Protein AF-A0A1G2XQ76-F1 (afdb_monomer)

Mean predicted aligned error: 8.9 Å

Solvent-accessible surface area (backbone atoms only — not comparable to full-atom values): 6544 Å² total; per-residue (Å²): 115,68,64,41,64,74,68,75,46,79,78,60,74,46,80,44,66,80,76,85,70,70,84,83,66,78,98,80,67,84,83,74,81,47,73,65,55,55,52,50,50,53,47,44,50,60,74,51,44,58,91,79,30,48,76,44,77,78,49,100,67,30,35,40,38,35,55,62,70,56,76,78,47,58,74,64,57,57,52,50,36,53,48,53,41,51,52,46,53,51,55,54,54,61,73,72,55,69,95,79,76,79,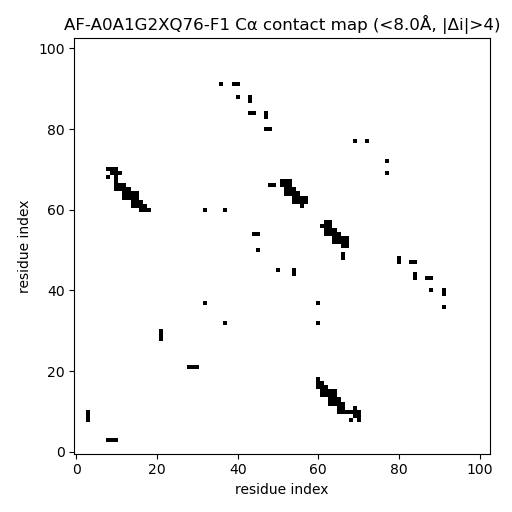134

Nearest PDB structures (foldseek):
  2phc-assembly1_B  TM=6.396E-01  e=6.893E-01  Pyrococcus horikoshii OT3
  3c16-assembly1_B  TM=6.121E-01  e=4.509E+00  Rattus norvegicus
  7eiy-assembly1_A  TM=6.630E-01  e=5.843E+00  Homo sapiens
  7eiy-assembly1_B  TM=6.394E-01  e=7.096E+00  Homo sapiens
  1nne-assembly1_A  TM=3.279E-01  e=3.480E+00  Thermus aquaticus

Foldseek 3Di:
DVVCVVVVHDKDKDKDALDPPPPPDDDDDDPQQDPVNQVQLVVLLPVLADPQWDWDDDDRRMIMIIHPPCVVPDPVSVVVSVVSSVVSSVVSVVVPDDPPDDD

Radius of gyration: 16.24 Å; Cα contacts (8 Å, |Δi|>4): 84; chains: 1; bounding box: 25×26×49 Å

Sequence (103 aa):
MSISKREKKGLFIIFVDLHNNMQLTDNTKVYNVSDIDLIETANILRETFRESDIIGRIERDEFAVIPIDAHRDSPGIMDERLLDFTVGIIKQKCRHRPPTLTW

Structure (mmCIF, N/CA/C/O backbone):
data_AF-A0A1G2XQ76-F1
#
_entry.id   AF-A0A1G2XQ76-F1
#
loop_
_atom_site.group_PDB
_atom_site.id
_atom_site.type_symbol
_atom_site.label_atom_id
_atom_site.label_alt_id
_atom_site.label_comp_id
_atom_site.label_asym_id
_atom_site.label_entity_id
_atom_site.label_seq_id
_atom_site.pdbx_PDB_ins_code
_atom_site.Cartn_x
_atom_site.Cartn_y
_atom_site.Cartn_z
_atom_site.occupancy
_atom_site.B_iso_or_equiv
_atom_site.auth_seq_id
_atom_site.auth_comp_id
_atom_site.auth_asym_id
_atom_site.auth_atom_id
_atom_site.pdbx_PDB_model_num
ATOM 1 N N . MET A 1 1 ? -7.325 -14.256 10.848 1.00 56.44 1 MET A N 1
ATOM 2 C CA . MET A 1 1 ? -8.691 -13.981 11.368 1.00 56.44 1 MET A CA 1
ATOM 3 C C . MET A 1 1 ? -8.845 -14.080 12.894 1.00 56.44 1 MET A C 1
ATOM 5 O O . MET A 1 1 ? -9.837 -13.585 13.409 1.00 56.44 1 MET A O 1
ATOM 9 N N . SER A 1 2 ? -7.913 -14.702 13.635 1.00 70.88 2 SER A N 1
ATOM 10 C CA . SER A 1 2 ? -8.001 -14.801 15.108 1.00 70.88 2 SER A CA 1
ATOM 11 C C . SER A 1 2 ? -8.000 -13.428 15.803 1.00 70.88 2 SER A C 1
ATOM 13 O O . SER A 1 2 ? -8.780 -13.203 16.723 1.00 70.88 2 SER A O 1
ATOM 15 N N . ILE A 1 3 ? -7.198 -12.478 15.306 1.00 72.19 3 ILE A N 1
ATOM 16 C CA . ILE A 1 3 ? -7.010 -11.178 15.963 1.00 72.19 3 ILE A CA 1
ATOM 17 C C . ILE A 1 3 ? -8.262 -10.291 15.896 1.00 72.19 3 ILE A C 1
ATOM 19 O O . ILE A 1 3 ? -8.736 -9.845 16.929 1.00 72.19 3 ILE A O 1
ATOM 23 N N . SER A 1 4 ? -8.896 -10.131 14.730 1.00 67.44 4 SER A N 1
ATOM 24 C CA . SER A 1 4 ? -10.127 -9.333 14.606 1.00 67.44 4 SER A CA 1
ATOM 25 C C . SER A 1 4 ? -11.296 -9.932 15.393 1.00 67.44 4 SER A C 1
ATOM 27 O O . SER A 1 4 ? -12.052 -9.200 16.029 1.00 67.44 4 SER A O 1
ATOM 29 N N . LYS A 1 5 ? -11.406 -11.270 15.423 1.00 71.00 5 LYS A N 1
ATOM 30 C CA . LYS A 1 5 ? -12.401 -11.988 16.236 1.00 71.00 5 LYS A CA 1
ATOM 31 C C . LYS A 1 5 ? -12.174 -11.792 17.736 1.00 71.00 5 LYS A C 1
ATOM 33 O O . LYS A 1 5 ? -13.141 -11.564 18.458 1.00 71.00 5 LYS A O 1
ATOM 38 N N . ARG A 1 6 ? -10.921 -11.865 18.200 1.00 70.56 6 ARG A N 1
ATOM 39 C CA . ARG A 1 6 ? -10.566 -11.653 19.612 1.00 70.56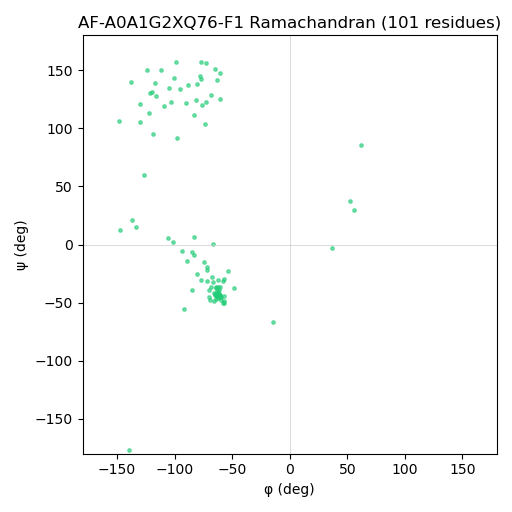 6 ARG A CA 1
ATOM 40 C C . ARG A 1 6 ? -10.838 -10.218 20.048 1.00 70.56 6 ARG A C 1
ATOM 42 O O . ARG A 1 6 ? -11.379 -10.000 21.123 1.00 70.56 6 ARG A O 1
ATOM 49 N N . GLU A 1 7 ? -10.505 -9.259 19.195 1.00 75.25 7 GLU A N 1
ATOM 50 C CA . GLU A 1 7 ? -10.650 -7.841 19.508 1.00 75.25 7 GLU A CA 1
ATOM 51 C C . GLU A 1 7 ? -12.065 -7.295 19.218 1.00 75.25 7 GLU A C 1
ATOM 53 O O . GLU A 1 7 ? -12.350 -6.151 19.557 1.00 75.25 7 GLU A O 1
ATOM 58 N N . LYS A 1 8 ? -12.956 -8.098 18.607 1.00 70.88 8 LYS A N 1
ATOM 59 C CA . LYS A 1 8 ? -14.314 -7.718 18.157 1.00 70.88 8 LYS A CA 1
ATOM 60 C C . LYS A 1 8 ? -14.340 -6.469 17.265 1.00 70.88 8 LYS A C 1
ATOM 62 O O . LYS A 1 8 ? -15.255 -5.652 17.347 1.00 70.88 8 LYS A O 1
ATOM 67 N N . LYS A 1 9 ? -1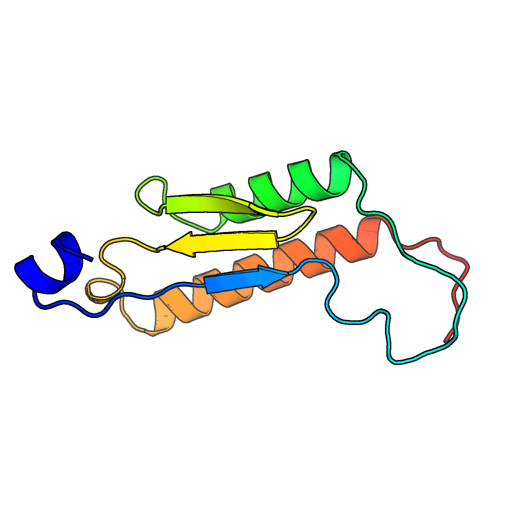3.334 -6.327 16.405 1.00 73.00 9 LYS A N 1
ATOM 68 C CA . LYS A 1 9 ? -13.164 -5.168 15.519 1.00 73.00 9 LYS A CA 1
ATOM 69 C C . LYS A 1 9 ? -13.376 -5.554 14.062 1.00 73.00 9 LYS A C 1
ATOM 71 O O . LYS A 1 9 ? -13.093 -6.687 13.664 1.00 73.00 9 LYS A O 1
ATOM 76 N N . GLY A 1 10 ? -13.847 -4.587 13.275 1.00 70.94 10 GLY A N 1
ATOM 77 C CA . GLY A 1 10 ? -13.874 -4.692 11.819 1.00 70.94 10 GLY A CA 1
ATOM 78 C C . GLY A 1 10 ? -12.462 -4.858 11.256 1.00 70.94 10 GLY A C 1
ATOM 79 O O . GLY A 1 10 ? -11.495 -4.354 11.825 1.00 70.94 10 GLY A O 1
ATOM 80 N N . LEU A 1 11 ? -12.348 -5.595 10.155 1.00 78.62 11 LEU A N 1
ATOM 81 C CA . LEU A 1 11 ? -11.101 -5.796 9.423 1.00 78.62 11 LEU A CA 1
ATOM 82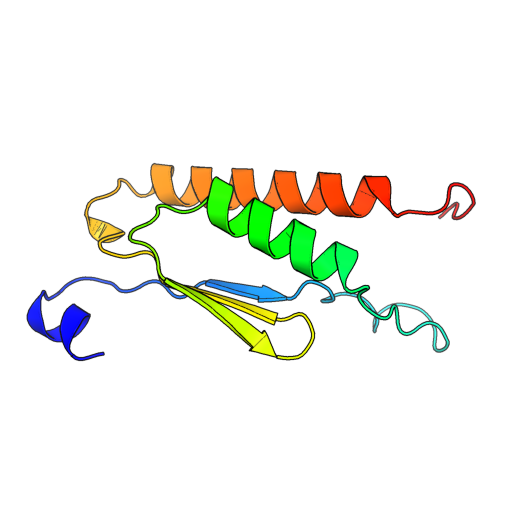 C C . LEU A 1 11 ? -11.308 -5.298 7.997 1.00 78.62 11 LEU A C 1
ATOM 84 O O . LEU A 1 11 ? -12.270 -5.712 7.351 1.00 78.62 11 LEU A O 1
ATOM 88 N N . PHE A 1 12 ? -10.391 -4.468 7.513 1.00 84.38 12 PHE A N 1
ATOM 89 C CA . PHE A 1 12 ? -10.323 -4.098 6.106 1.00 84.38 12 PHE A CA 1
ATOM 90 C C . PHE A 1 12 ? -9.237 -4.915 5.417 1.00 84.38 12 PHE A C 1
ATOM 92 O O . PHE A 1 12 ? -8.190 -5.197 5.999 1.00 84.38 12 PHE A O 1
ATOM 99 N N . ILE A 1 13 ? -9.505 -5.292 4.173 1.00 88.25 13 ILE A N 1
ATOM 100 C CA . ILE A 1 13 ? -8.512 -5.836 3.255 1.00 88.25 13 ILE A CA 1
ATOM 101 C C . ILE A 1 13 ? -8.665 -5.029 1.974 1.00 88.25 13 ILE A C 1
ATOM 103 O O . ILE A 1 13 ? -9.756 -4.980 1.407 1.00 88.25 13 ILE A O 1
ATOM 107 N N . ILE A 1 14 ? -7.591 -4.370 1.558 1.00 89.38 14 ILE A N 1
ATOM 108 C CA . ILE A 1 14 ? -7.538 -3.618 0.309 1.00 89.38 14 ILE A CA 1
ATOM 109 C C . ILE A 1 14 ? -6.767 -4.467 -0.688 1.00 89.38 14 ILE A C 1
ATOM 111 O O . ILE A 1 14 ? -5.615 -4.816 -0.432 1.00 89.38 14 ILE A O 1
ATOM 115 N N . PHE A 1 15 ? -7.396 -4.775 -1.817 1.00 90.31 15 PHE A N 1
ATOM 116 C CA . PHE A 1 15 ? -6.720 -5.370 -2.962 1.00 90.31 15 PHE A CA 1
ATOM 117 C C . PHE A 1 15 ? -6.321 -4.273 -3.941 1.00 90.31 15 PHE A C 1
ATOM 119 O O . PHE A 1 15 ? -7.114 -3.385 -4.254 1.00 90.31 15 PHE A O 1
ATOM 126 N N . VAL A 1 16 ? -5.080 -4.342 -4.402 1.00 89.25 16 VAL A N 1
ATOM 127 C CA . VAL A 1 16 ? -4.474 -3.397 -5.330 1.00 89.25 16 VAL A CA 1
ATOM 128 C C . VAL A 1 16 ? -4.021 -4.183 -6.547 1.00 89.25 16 VAL A C 1
ATOM 130 O O . VAL A 1 16 ? -3.092 -4.978 -6.454 1.00 89.25 16 VAL A O 1
ATOM 133 N N . ASP A 1 17 ? -4.664 -3.932 -7.680 1.00 85.88 17 ASP A N 1
ATOM 134 C CA . ASP A 1 17 ? -4.259 -4.442 -8.988 1.00 85.88 17 ASP A CA 1
ATOM 135 C C . ASP A 1 17 ? -3.727 -3.271 -9.826 1.00 85.88 17 ASP A C 1
ATOM 137 O O . ASP A 1 17 ? -4.430 -2.283 -10.076 1.00 85.88 17 ASP A O 1
ATOM 141 N N . LEU A 1 18 ? -2.460 -3.354 -10.236 1.00 79.69 18 LEU A N 1
ATOM 142 C CA . LEU A 1 18 ? -1.820 -2.316 -11.041 1.00 79.69 18 LEU A CA 1
ATOM 143 C C . LEU A 1 18 ? -2.338 -2.273 -12.496 1.00 79.69 18 LEU A C 1
ATOM 145 O O . LEU A 1 18 ? -2.267 -1.204 -13.127 1.00 79.69 18 LEU A O 1
ATOM 149 N N . HIS A 1 19 ? -2.920 -3.367 -13.007 1.00 70.50 19 HIS A N 1
ATOM 150 C CA . HIS A 1 19 ? -3.335 -3.560 -14.404 1.00 70.50 19 HIS A CA 1
ATOM 151 C C . HIS A 1 19 ? -4.804 -3.975 -14.572 1.00 70.50 19 HIS A C 1
ATOM 153 O O . HIS A 1 19 ? -5.115 -4.953 -15.244 1.00 70.50 19 HIS A O 1
ATOM 159 N N . ASN A 1 20 ? -5.744 -3.152 -14.115 1.00 58.16 20 ASN A N 1
ATOM 160 C CA . ASN A 1 20 ? -7.165 -3.502 -14.246 1.00 58.16 20 ASN A CA 1
ATOM 161 C C . ASN A 1 20 ? -7.836 -3.171 -15.614 1.00 58.16 20 ASN A C 1
ATOM 163 O O . ASN A 1 20 ? -9.050 -3.277 -15.757 1.00 58.16 20 ASN A O 1
ATOM 167 N N . ASN A 1 21 ? -7.125 -2.715 -16.657 1.00 50.41 21 ASN A N 1
ATOM 168 C CA . ASN A 1 21 ? -7.822 -2.071 -17.797 1.00 50.41 21 ASN A CA 1
ATOM 169 C C . ASN A 1 21 ? -7.393 -2.527 -19.201 1.00 50.41 21 ASN A C 1
ATOM 171 O O . ASN A 1 21 ? -7.715 -1.856 -20.178 1.00 50.41 21 ASN A O 1
ATOM 175 N N . MET A 1 22 ? -6.679 -3.643 -19.351 1.00 49.72 22 MET A N 1
ATOM 176 C CA . MET A 1 22 ? -6.139 -4.025 -20.669 1.00 49.72 22 MET A CA 1
ATOM 177 C C . MET A 1 22 ? -7.120 -4.755 -21.595 1.00 49.72 22 MET A C 1
ATOM 179 O O . MET A 1 22 ? -6.809 -4.948 -22.764 1.00 49.72 22 MET A O 1
ATOM 183 N N . GLN A 1 23 ? -8.299 -5.155 -21.114 1.00 45.81 23 GLN A N 1
ATOM 184 C CA . GLN A 1 23 ? -9.228 -5.954 -21.924 1.00 45.81 23 GLN A CA 1
ATOM 185 C C . GLN A 1 23 ? -10.290 -5.145 -22.684 1.00 45.81 23 GLN A C 1
ATOM 187 O O . GLN A 1 23 ? -11.034 -5.730 -23.464 1.00 45.81 23 GLN A O 1
ATOM 192 N N . LEU A 1 24 ? -10.385 -3.823 -22.497 1.00 51.06 24 LEU A N 1
ATOM 193 C CA . LEU A 1 24 ? -11.466 -3.041 -23.117 1.00 51.06 24 LEU A CA 1
ATOM 194 C C . LEU A 1 24 ? -11.140 -2.501 -24.519 1.00 51.06 24 LEU A C 1
ATOM 196 O O . LEU A 1 24 ? -12.065 -2.127 -25.237 1.00 51.06 24 LEU A O 1
ATOM 200 N N . THR A 1 25 ? -9.876 -2.509 -24.952 1.00 51.72 25 THR A N 1
ATOM 201 C CA . THR A 1 25 ? -9.502 -1.998 -26.280 1.00 51.72 25 THR A CA 1
ATOM 202 C C . THR A 1 25 ? -8.302 -2.754 -26.863 1.00 51.72 25 THR A C 1
ATOM 204 O O . THR A 1 25 ? -7.168 -2.560 -26.445 1.00 51.72 25 THR A O 1
ATOM 207 N N . ASP A 1 26 ? -8.588 -3.601 -27.854 1.00 47.22 26 ASP A N 1
ATOM 208 C CA . ASP A 1 26 ? -7.683 -4.074 -28.916 1.00 47.22 26 ASP A CA 1
ATOM 209 C C . ASP A 1 26 ? -6.412 -4.884 -28.532 1.00 47.22 26 ASP A C 1
ATOM 211 O O . ASP A 1 26 ? -5.292 -4.390 -28.410 1.00 47.22 26 ASP A O 1
ATOM 215 N N . ASN A 1 27 ? -6.626 -6.194 -28.385 1.00 53.50 27 ASN A N 1
ATOM 216 C CA . ASN A 1 27 ? -5.870 -7.354 -28.888 1.00 53.50 27 ASN A CA 1
ATOM 217 C C . ASN A 1 27 ? -4.332 -7.452 -29.021 1.00 53.50 27 ASN A C 1
ATOM 219 O O . ASN A 1 27 ? -3.905 -8.549 -29.378 1.00 53.50 27 ASN A O 1
ATOM 223 N N . THR A 1 28 ? -3.454 -6.480 -28.746 1.00 49.69 28 THR A N 1
ATOM 224 C CA . THR A 1 28 ? -1.999 -6.724 -28.994 1.00 49.69 28 THR A CA 1
ATOM 225 C C . THR A 1 28 ? -0.976 -6.060 -28.074 1.00 49.69 28 THR A C 1
ATOM 227 O O . THR A 1 28 ? 0.225 -6.137 -28.342 1.00 49.69 28 THR A O 1
ATOM 230 N N . LYS A 1 29 ? -1.365 -5.496 -26.931 1.00 51.31 29 LYS A N 1
ATOM 231 C CA . LYS A 1 29 ? -0.375 -5.072 -25.930 1.00 51.31 29 LYS A CA 1
ATOM 232 C C . LYS A 1 29 ? -0.764 -5.616 -24.573 1.00 51.31 29 LYS A C 1
ATOM 234 O O . LYS A 1 29 ? -1.688 -5.115 -23.964 1.00 51.31 29 LYS A O 1
ATOM 239 N N . VAL A 1 30 ? -0.058 -6.637 -24.101 1.00 53.44 30 VAL A N 1
ATOM 240 C CA . VAL A 1 30 ? 0.022 -6.926 -22.668 1.00 53.44 30 VAL A CA 1
ATOM 241 C C . VAL A 1 30 ? 1.109 -5.998 -22.144 1.00 53.44 30 VAL A C 1
ATOM 243 O O . VAL A 1 30 ? 2.268 -6.106 -22.546 1.00 53.44 30 VAL A O 1
ATOM 246 N N . TYR A 1 31 ? 0.731 -5.011 -21.340 1.00 59.09 31 TYR A N 1
ATOM 247 C CA . TYR A 1 31 ? 1.694 -4.158 -20.662 1.00 59.09 31 TYR A CA 1
ATOM 248 C C . TYR A 1 31 ? 2.299 -5.004 -19.548 1.00 59.09 31 TYR A C 1
ATOM 250 O O . TYR A 1 31 ? 1.649 -5.304 -18.550 1.00 59.09 31 TYR A O 1
ATOM 258 N N . ASN A 1 32 ? 3.521 -5.478 -19.773 1.00 62.81 32 ASN A N 1
ATOM 259 C CA . ASN A 1 32 ? 4.265 -6.161 -18.731 1.00 62.81 32 ASN A CA 1
ATOM 260 C C . ASN A 1 32 ? 4.710 -5.116 -17.716 1.00 62.81 32 ASN A C 1
ATOM 262 O O . ASN A 1 32 ? 5.397 -4.156 -18.064 1.00 62.81 32 ASN A O 1
ATOM 266 N N . VAL A 1 33 ? 4.306 -5.322 -16.468 1.00 72.69 33 VAL A N 1
ATOM 267 C CA . VAL A 1 33 ? 4.742 -4.514 -15.331 1.00 72.69 33 VAL A CA 1
ATOM 268 C C . VAL A 1 33 ? 6.251 -4.649 -15.229 1.00 72.69 33 VAL A C 1
ATOM 270 O O . VAL A 1 33 ? 6.759 -5.771 -15.175 1.00 72.69 33 VAL A O 1
ATOM 273 N N . SER A 1 34 ? 6.972 -3.532 -15.236 1.00 82.38 34 SER A N 1
ATOM 274 C CA . SER A 1 34 ? 8.412 -3.586 -15.019 1.00 82.38 34 SER A CA 1
ATOM 275 C C . SER A 1 34 ? 8.717 -3.795 -13.534 1.00 82.38 34 SER A C 1
ATOM 277 O O . SER A 1 34 ? 7.922 -3.441 -12.662 1.00 82.38 34 SER A O 1
ATOM 279 N N . ASP A 1 35 ? 9.902 -4.320 -13.220 1.00 86.19 35 ASP A N 1
ATOM 280 C CA . ASP A 1 35 ? 10.359 -4.406 -11.827 1.00 86.19 35 ASP A CA 1
ATOM 281 C C . ASP A 1 35 ? 10.403 -3.025 -11.155 1.00 86.19 35 ASP A C 1
ATOM 283 O O . ASP A 1 35 ? 10.141 -2.905 -9.959 1.00 86.19 35 ASP A O 1
ATOM 287 N N . ILE A 1 36 ? 10.672 -1.970 -11.932 1.00 87.50 36 ILE A N 1
ATOM 288 C CA . ILE A 1 36 ? 10.660 -0.581 -11.460 1.00 87.50 36 ILE A CA 1
ATOM 289 C C . ILE A 1 36 ? 9.250 -0.186 -11.022 1.00 87.50 36 ILE A C 1
ATOM 291 O O . ILE A 1 36 ? 9.093 0.372 -9.938 1.00 87.50 36 ILE A O 1
ATOM 295 N N . ASP A 1 37 ? 8.226 -0.534 -11.804 1.00 85.75 37 ASP A N 1
ATOM 296 C CA . ASP A 1 37 ? 6.840 -0.230 -11.449 1.00 85.75 37 ASP A CA 1
ATOM 297 C C . ASP A 1 37 ? 6.435 -0.926 -10.142 1.00 85.75 37 ASP A C 1
ATOM 299 O O . ASP A 1 37 ? 5.807 -0.320 -9.274 1.00 85.75 37 ASP A O 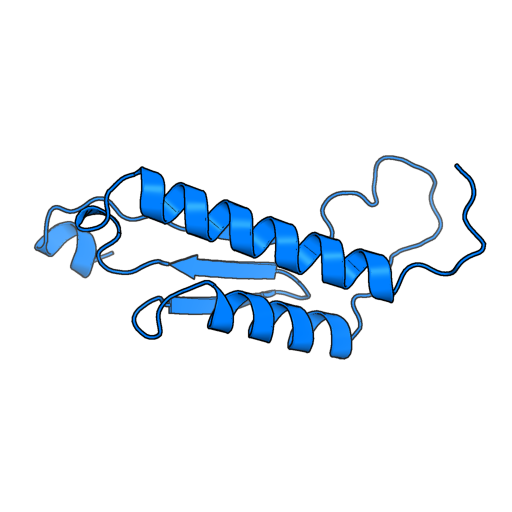1
ATOM 303 N N . LEU A 1 38 ? 6.850 -2.181 -9.957 1.00 89.81 38 LEU A N 1
ATOM 304 C CA . LEU A 1 38 ? 6.582 -2.934 -8.731 1.00 89.81 38 LEU A CA 1
ATOM 305 C C . LEU A 1 38 ? 7.284 -2.323 -7.513 1.00 89.81 38 LEU A C 1
ATOM 307 O O . LEU A 1 38 ? 6.686 -2.232 -6.438 1.00 89.81 38 LEU A O 1
ATOM 311 N N . ILE A 1 39 ? 8.545 -1.906 -7.670 1.00 92.75 39 ILE A N 1
ATOM 312 C CA . ILE A 1 39 ? 9.323 -1.254 -6.609 1.00 92.75 39 ILE A CA 1
ATOM 313 C C . ILE A 1 39 ? 8.687 0.086 -6.231 1.00 92.75 39 ILE A C 1
ATOM 315 O O . ILE A 1 39 ? 8.502 0.359 -5.045 1.00 92.75 39 ILE A O 1
ATOM 319 N N . GLU A 1 40 ? 8.323 0.907 -7.216 1.00 91.62 40 GLU A N 1
ATOM 320 C CA . GLU A 1 40 ? 7.683 2.200 -6.976 1.00 91.62 40 GLU A CA 1
ATOM 321 C C . GLU A 1 40 ? 6.321 2.036 -6.300 1.00 91.62 40 GLU A C 1
ATOM 323 O O . GLU A 1 40 ? 6.060 2.706 -5.303 1.00 91.62 40 GLU A O 1
ATOM 328 N N . THR A 1 41 ? 5.489 1.094 -6.752 1.00 92.25 41 THR A N 1
ATOM 329 C CA . THR A 1 41 ? 4.217 0.789 -6.084 1.00 92.25 41 THR A CA 1
ATOM 330 C C . THR A 1 41 ? 4.436 0.350 -4.640 1.00 92.25 41 THR A C 1
ATOM 332 O O . THR A 1 41 ? 3.753 0.839 -3.743 1.00 92.25 41 THR A O 1
ATOM 335 N N . ALA A 1 42 ? 5.399 -0.539 -4.382 1.00 94.31 42 ALA A N 1
ATOM 336 C CA . ALA A 1 42 ? 5.703 -0.970 -3.022 1.00 94.31 42 ALA A CA 1
ATOM 337 C C . ALA A 1 42 ? 6.141 0.205 -2.131 1.00 94.31 42 ALA A C 1
ATOM 339 O O . ALA A 1 42 ? 5.790 0.240 -0.954 1.00 94.31 42 ALA A O 1
ATOM 340 N N . ASN A 1 43 ? 6.877 1.174 -2.678 1.00 95.31 43 ASN A N 1
ATOM 341 C CA . ASN A 1 43 ? 7.272 2.377 -1.946 1.00 95.31 43 ASN A CA 1
ATOM 342 C C . ASN A 1 43 ? 6.078 3.298 -1.678 1.00 95.31 43 ASN A C 1
ATOM 344 O O . ASN A 1 43 ? 5.887 3.693 -0.534 1.00 95.31 43 ASN A O 1
ATOM 348 N N . ILE A 1 44 ? 5.220 3.543 -2.673 1.00 94.62 44 ILE A N 1
ATOM 349 C CA . ILE A 1 44 ? 3.984 4.324 -2.499 1.00 94.62 44 ILE A CA 1
ATOM 350 C C . ILE A 1 44 ? 3.107 3.701 -1.404 1.00 94.62 44 ILE A C 1
ATOM 352 O O . ILE A 1 44 ? 2.607 4.409 -0.533 1.00 94.62 44 ILE A O 1
ATOM 356 N N . LEU A 1 45 ? 2.953 2.373 -1.400 1.00 94.44 45 LEU A N 1
ATOM 357 C CA . LEU A 1 45 ? 2.210 1.661 -0.358 1.00 94.44 45 LEU A CA 1
ATOM 358 C C . LEU A 1 45 ? 2.837 1.865 1.031 1.00 94.44 45 LEU A C 1
ATOM 360 O O . LEU A 1 45 ? 2.116 2.154 1.981 1.00 94.44 45 LEU A O 1
ATOM 364 N N . ARG A 1 46 ? 4.166 1.757 1.156 1.00 94.81 46 ARG A N 1
ATOM 365 C CA . ARG A 1 46 ? 4.876 1.974 2.432 1.00 94.81 46 ARG A CA 1
ATOM 366 C C . ARG A 1 46 ? 4.812 3.416 2.930 1.00 94.81 46 ARG A C 1
ATOM 368 O O . ARG A 1 46 ? 4.839 3.626 4.133 1.00 94.81 46 ARG A O 1
ATOM 375 N N . GLU A 1 47 ? 4.767 4.389 2.027 1.00 94.75 47 GLU A N 1
ATOM 376 C CA . GLU A 1 47 ? 4.646 5.810 2.376 1.00 94.75 47 GLU A CA 1
ATOM 377 C C . GLU A 1 47 ? 3.212 6.180 2.773 1.00 94.75 47 GLU A C 1
ATOM 379 O O . GLU A 1 47 ? 3.011 7.059 3.607 1.00 94.75 47 GLU A O 1
ATOM 384 N N . THR A 1 48 ? 2.217 5.498 2.197 1.00 93.12 48 THR A N 1
ATOM 385 C CA . THR A 1 48 ? 0.798 5.799 2.428 1.00 93.12 48 THR A CA 1
ATOM 386 C C . THR A 1 48 ? 0.237 5.115 3.677 1.00 93.12 48 THR A C 1
ATOM 388 O O . THR A 1 48 ? -0.579 5.688 4.404 1.00 93.12 48 THR A O 1
ATOM 391 N N . PHE A 1 49 ? 0.637 3.868 3.925 1.00 91.38 49 PHE A N 1
ATOM 392 C CA . PHE A 1 49 ? 0.154 3.073 5.053 1.00 91.38 49 PHE A CA 1
ATOM 393 C C . PHE A 1 49 ? 1.147 3.094 6.215 1.00 91.38 49 PHE A C 1
ATOM 395 O O . PHE A 1 49 ? 2.334 3.361 6.047 1.00 91.38 49 PHE A O 1
ATOM 402 N N . ARG A 1 50 ? 0.656 2.839 7.430 1.00 90.62 50 ARG A N 1
ATOM 403 C CA . ARG A 1 50 ? 1.502 2.864 8.629 1.00 90.62 50 ARG A CA 1
ATOM 404 C C . ARG A 1 50 ? 2.419 1.645 8.647 1.00 90.62 50 ARG A C 1
ATOM 406 O O . ARG A 1 50 ? 2.061 0.590 8.141 1.00 90.62 50 ARG A O 1
ATOM 413 N N . GLU A 1 51 ? 3.542 1.741 9.352 1.00 89.56 51 GLU A N 1
ATOM 414 C CA . GLU A 1 51 ? 4.446 0.600 9.574 1.00 89.56 51 GLU A CA 1
ATOM 415 C C . GLU A 1 51 ? 3.744 -0.599 10.243 1.00 89.56 51 GLU A C 1
ATOM 417 O O . GLU A 1 51 ? 4.098 -1.750 10.007 1.00 89.56 51 GLU A O 1
ATOM 422 N N . SER A 1 52 ? 2.714 -0.338 11.057 1.00 89.50 52 SER A N 1
ATOM 423 C CA . SER A 1 52 ? 1.889 -1.380 11.675 1.00 89.50 52 SER A CA 1
ATOM 424 C C . SER A 1 52 ? 0.956 -2.098 10.697 1.00 89.50 52 SER A C 1
ATOM 426 O O . SER A 1 52 ? 0.447 -3.165 11.038 1.00 89.50 52 SER A O 1
ATOM 428 N N . ASP A 1 53 ? 0.674 -1.505 9.536 1.00 91.19 53 ASP A N 1
ATOM 429 C CA . ASP A 1 53 ? -0.199 -2.081 8.518 1.00 91.19 53 ASP A CA 1
ATOM 430 C C . ASP A 1 53 ? 0.555 -3.183 7.759 1.00 91.19 53 ASP A C 1
ATOM 432 O O . ASP A 1 53 ? 1.752 -3.087 7.491 1.00 91.19 53 ASP A O 1
ATOM 436 N N . ILE A 1 54 ? -0.138 -4.265 7.406 1.00 93.50 54 ILE A N 1
ATOM 437 C CA . ILE A 1 54 ? 0.486 -5.384 6.693 1.00 93.50 54 ILE A CA 1
ATOM 438 C C . ILE A 1 54 ? 0.352 -5.135 5.197 1.00 93.50 54 ILE A C 1
ATOM 440 O O . ILE A 1 54 ? -0.762 -5.058 4.686 1.00 93.50 54 ILE A O 1
ATOM 444 N N . ILE A 1 55 ? 1.479 -5.075 4.494 1.00 95.44 55 ILE A N 1
ATOM 445 C CA . ILE A 1 55 ? 1.541 -4.932 3.037 1.00 95.44 55 ILE A CA 1
ATOM 446 C C . ILE A 1 55 ? 2.192 -6.192 2.462 1.00 95.44 55 ILE A C 1
ATOM 448 O O . ILE A 1 55 ? 3.282 -6.577 2.886 1.00 95.44 55 ILE A O 1
ATOM 452 N N . GLY A 1 56 ? 1.545 -6.831 1.490 1.00 94.88 56 GLY A N 1
ATOM 453 C CA . GLY A 1 56 ? 2.071 -8.019 0.819 1.00 94.88 56 GLY A CA 1
ATOM 454 C C . GLY A 1 56 ? 1.848 -7.974 -0.686 1.00 94.88 56 GLY A C 1
ATOM 455 O O . GLY A 1 56 ? 0.782 -7.571 -1.138 1.00 94.88 56 GLY A O 1
ATOM 456 N N . ARG A 1 57 ? 2.842 -8.420 -1.461 1.00 93.69 57 ARG A N 1
ATOM 457 C CA . ARG A 1 57 ? 2.655 -8.766 -2.877 1.00 93.69 57 ARG A CA 1
ATOM 458 C C . ARG A 1 57 ? 2.079 -10.175 -2.940 1.00 93.69 57 ARG A C 1
ATOM 460 O O . ARG A 1 57 ? 2.667 -11.085 -2.356 1.00 93.69 57 ARG A O 1
ATOM 467 N N . ILE A 1 58 ? 0.941 -10.334 -3.602 1.00 91.31 58 ILE A N 1
ATOM 468 C CA . ILE A 1 58 ? 0.249 -11.623 -3.709 1.00 91.31 58 ILE A CA 1
ATOM 469 C C . ILE A 1 58 ? 0.720 -12.328 -4.974 1.00 91.31 58 ILE A C 1
ATOM 471 O O . ILE A 1 58 ? 1.259 -13.430 -4.908 1.00 91.31 58 ILE A O 1
ATOM 475 N N . GLU A 1 59 ? 0.583 -11.647 -6.109 1.00 84.62 59 GLU A N 1
ATOM 476 C CA . GLU A 1 59 ? 0.917 -12.169 -7.431 1.00 84.62 59 GLU A CA 1
ATOM 477 C C . GLU A 1 59 ? 1.594 -11.092 -8.286 1.00 84.62 59 GLU A C 1
ATOM 479 O O . GLU A 1 59 ? 1.896 -10.002 -7.796 1.00 84.62 59 GLU A O 1
ATOM 484 N N . ARG A 1 60 ? 1.892 -11.435 -9.550 1.00 85.00 60 ARG A N 1
ATOM 485 C CA . ARG A 1 60 ? 2.581 -10.636 -10.585 1.00 85.00 60 ARG A CA 1
ATOM 486 C C . ARG A 1 60 ? 2.685 -9.146 -10.246 1.00 85.00 60 ARG A C 1
ATOM 488 O O . ARG A 1 60 ? 3.780 -8.667 -9.981 1.00 85.00 60 ARG A O 1
ATOM 495 N N . ASP A 1 61 ? 1.570 -8.447 -10.198 1.00 85.12 61 ASP A N 1
ATOM 496 C CA . ASP A 1 61 ? 1.445 -7.012 -9.966 1.00 85.12 61 ASP A CA 1
ATOM 497 C C . ASP A 1 61 ? 0.314 -6.666 -8.997 1.00 85.12 61 ASP A C 1
ATOM 499 O O . ASP A 1 61 ? -0.169 -5.534 -8.960 1.00 85.12 61 ASP A O 1
ATOM 503 N N . GLU A 1 62 ? -0.069 -7.656 -8.196 1.00 89.94 62 GLU A N 1
ATOM 504 C CA . GLU A 1 62 ? -1.150 -7.566 -7.232 1.00 89.94 62 GLU A CA 1
ATOM 505 C C . GLU A 1 62 ? -0.597 -7.449 -5.816 1.00 89.94 62 GLU A C 1
ATOM 507 O O . GLU A 1 62 ? 0.289 -8.203 -5.392 1.00 89.94 62 GLU A O 1
ATOM 512 N N . PHE A 1 63 ? -1.167 -6.525 -5.053 1.00 93.81 63 PHE A N 1
ATOM 513 C CA . PHE A 1 63 ? -0.844 -6.309 -3.653 1.00 93.81 63 PHE A CA 1
ATOM 514 C C . PHE A 1 63 ? -2.099 -6.409 -2.787 1.00 93.81 63 PHE A C 1
ATOM 516 O O . PHE A 1 63 ? -3.207 -6.079 -3.207 1.00 93.81 63 PHE A O 1
ATOM 523 N N . ALA A 1 64 ? -1.907 -6.833 -1.542 1.00 94.50 64 ALA A N 1
ATOM 524 C CA . ALA A 1 64 ? -2.889 -6.704 -0.481 1.00 94.50 64 ALA A CA 1
ATOM 525 C C . ALA A 1 64 ? -2.343 -5.812 0.629 1.00 94.50 64 ALA A C 1
ATOM 527 O O . ALA A 1 64 ? -1.186 -5.944 1.041 1.00 94.50 64 ALA A O 1
ATOM 528 N N . VAL A 1 65 ? -3.214 -4.955 1.153 1.00 93.88 65 VAL A N 1
ATOM 529 C CA . VAL A 1 65 ? -2.969 -4.188 2.372 1.00 93.88 65 VAL A CA 1
ATOM 530 C C . VAL A 1 65 ? -4.016 -4.552 3.411 1.00 93.88 65 VAL A C 1
ATOM 532 O O . VAL A 1 65 ? -5.217 -4.556 3.136 1.00 93.88 65 VAL A O 1
ATOM 535 N N . ILE A 1 66 ? -3.559 -4.847 4.622 1.00 91.50 66 ILE A N 1
ATOM 536 C CA . ILE A 1 66 ? -4.399 -5.070 5.793 1.00 91.50 66 ILE A CA 1
ATOM 537 C C . ILE A 1 66 ? -4.028 -4.000 6.820 1.00 91.50 66 ILE A C 1
ATOM 539 O O . ILE A 1 66 ? -3.063 -4.185 7.570 1.00 91.50 66 ILE A O 1
ATOM 543 N N . PRO A 1 67 ? -4.769 -2.882 6.866 1.00 88.50 67 PRO A N 1
ATOM 544 C CA . PRO A 1 67 ? -4.537 -1.872 7.876 1.00 88.50 67 PRO A CA 1
ATOM 545 C C . PRO A 1 67 ? -4.937 -2.401 9.252 1.00 88.50 67 PRO A C 1
ATOM 547 O O . PRO A 1 67 ? -6.040 -2.927 9.450 1.00 88.50 67 PRO A O 1
ATOM 550 N N . ILE A 1 68 ? -4.021 -2.285 10.207 1.00 86.06 68 ILE A N 1
ATOM 551 C CA . ILE A 1 68 ? -4.214 -2.787 11.565 1.00 86.06 68 ILE A CA 1
ATOM 552 C C . ILE A 1 68 ? -4.887 -1.705 12.403 1.00 86.06 68 ILE A C 1
ATOM 554 O O . ILE A 1 68 ? -4.538 -0.532 12.334 1.00 86.06 68 ILE A O 1
ATOM 558 N N . ASP A 1 69 ? -5.870 -2.111 13.212 1.00 77.81 69 ASP A N 1
ATOM 559 C CA . ASP A 1 69 ? -6.635 -1.203 14.075 1.00 77.81 69 ASP A CA 1
ATOM 560 C C . ASP A 1 69 ? -7.319 -0.042 13.317 1.00 77.81 69 ASP A C 1
ATOM 562 O O . ASP A 1 69 ? -7.589 1.010 13.893 1.00 77.81 69 ASP A O 1
ATOM 566 N N . ALA A 1 70 ? -7.683 -0.251 12.047 1.00 73.25 70 ALA A N 1
ATOM 567 C CA . ALA A 1 70 ? -8.387 0.729 11.212 1.00 73.25 70 ALA A CA 1
ATOM 568 C C . ALA A 1 70 ? -9.684 1.283 11.838 1.00 73.25 70 ALA A C 1
ATOM 570 O O . ALA A 1 70 ? -10.120 2.373 11.503 1.00 73.25 70 ALA A O 1
ATOM 571 N N . HIS A 1 71 ? -10.306 0.558 12.773 1.00 69.75 71 HIS A N 1
ATOM 572 C CA . HIS A 1 71 ? -11.483 1.018 13.518 1.00 69.75 71 HIS A CA 1
ATOM 573 C C . HIS A 1 71 ? -11.161 2.078 14.595 1.00 69.75 71 HIS A C 1
ATOM 575 O O . HIS A 1 71 ? -12.092 2.661 15.145 1.00 69.75 71 HIS A O 1
ATOM 581 N N . ARG A 1 72 ? -9.884 2.272 14.978 1.00 65.62 72 ARG A N 1
ATOM 582 C CA . ARG A 1 72 ? -9.449 3.378 15.862 1.00 65.62 72 ARG A CA 1
ATOM 583 C C . ARG A 1 72 ? -9.292 4.681 15.097 1.00 65.62 72 ARG A C 1
ATOM 585 O O . ARG A 1 72 ? -9.369 5.745 15.706 1.00 65.62 72 ARG A O 1
ATOM 592 N N . ASP A 1 73 ? -9.032 4.584 13.804 1.00 65.62 73 ASP A N 1
ATOM 593 C CA . ASP A 1 73 ? -8.975 5.732 12.924 1.00 65.62 73 ASP A CA 1
ATOM 594 C C . ASP A 1 73 ? -10.416 6.174 12.598 1.00 65.62 73 ASP A C 1
ATOM 596 O O . ASP A 1 73 ? -11.337 5.355 12.523 1.00 65.62 73 ASP A O 1
ATOM 600 N N . SER A 1 74 ? -10.648 7.482 12.449 1.00 66.69 74 SER A N 1
ATOM 601 C CA . SER A 1 74 ? -11.931 7.949 11.922 1.00 66.69 74 SER A CA 1
ATOM 602 C C . SER A 1 74 ? -12.080 7.463 10.472 1.00 66.69 74 SER A C 1
ATOM 604 O O . SER A 1 74 ? -11.066 7.319 9.783 1.00 66.69 74 SER A O 1
ATOM 606 N N . PRO A 1 75 ? -13.310 7.240 9.968 1.00 72.19 75 PRO A N 1
ATOM 607 C CA . PRO A 1 75 ? -13.521 6.846 8.572 1.00 72.19 75 PRO A CA 1
ATOM 608 C C . PRO A 1 75 ? -12.757 7.734 7.575 1.00 72.19 75 PRO A C 1
ATOM 610 O O . PRO A 1 75 ? -12.145 7.224 6.643 1.00 72.19 75 PRO A O 1
ATOM 613 N N . GLY A 1 76 ? -12.679 9.040 7.859 1.00 75.44 76 GLY A N 1
ATOM 614 C CA . GLY A 1 76 ? -11.966 10.007 7.024 1.00 75.44 76 GLY A CA 1
ATOM 615 C C . GLY A 1 76 ? -10.460 9.761 6.893 1.00 75.44 76 GLY A C 1
ATOM 616 O O . GLY A 1 76 ? -9.907 10.036 5.839 1.00 75.44 76 GLY A O 1
ATOM 617 N N . ILE A 1 77 ? -9.790 9.181 7.895 1.00 83.06 77 ILE A N 1
ATOM 618 C CA . ILE A 1 77 ? -8.351 8.871 7.795 1.00 83.06 77 ILE A CA 1
ATOM 619 C C . ILE A 1 77 ? -8.108 7.750 6.777 1.00 83.06 77 ILE A C 1
ATOM 621 O O . ILE A 1 77 ? -7.101 7.754 6.070 1.00 83.06 77 ILE A O 1
ATOM 625 N N . MET A 1 78 ? -9.008 6.767 6.706 1.00 83.19 78 MET A N 1
ATOM 626 C CA . MET A 1 7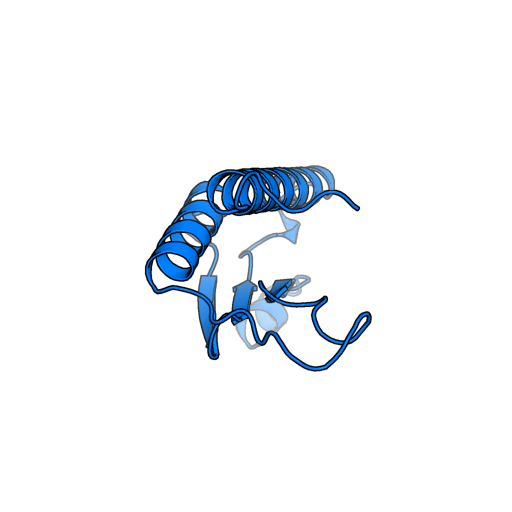8 ? -8.895 5.690 5.725 1.00 83.19 78 MET A CA 1
ATOM 627 C C . MET A 1 78 ? -9.172 6.211 4.311 1.00 83.19 78 MET A C 1
ATOM 629 O O . MET A 1 78 ? -8.458 5.845 3.379 1.00 83.19 78 MET A O 1
ATOM 633 N N . ASP A 1 79 ? -10.153 7.106 4.171 1.00 85.00 79 ASP A N 1
ATOM 634 C CA . 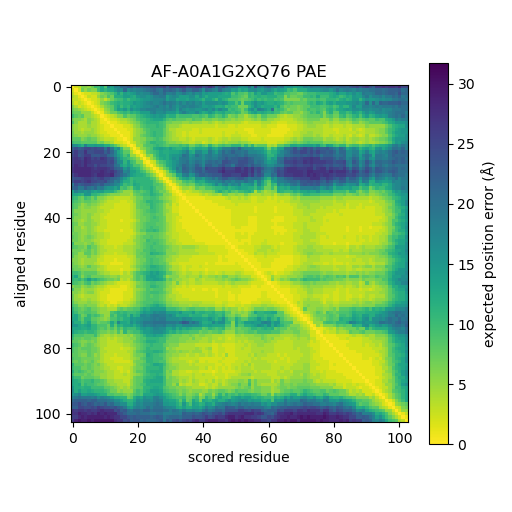ASP A 1 79 ? -10.445 7.789 2.908 1.00 85.00 79 ASP A CA 1
ATOM 635 C C . ASP A 1 79 ? -9.250 8.636 2.438 1.00 85.00 79 ASP A C 1
ATOM 637 O O . ASP A 1 79 ? -8.869 8.561 1.270 1.00 85.00 79 ASP A O 1
ATOM 641 N N . GLU A 1 80 ? -8.605 9.377 3.346 1.00 87.75 80 GLU A N 1
ATOM 642 C CA . GLU A 1 80 ? -7.385 10.145 3.063 1.00 87.75 80 GLU A CA 1
ATOM 643 C C . GLU A 1 80 ? -6.244 9.241 2.583 1.00 87.75 80 GLU A C 1
ATOM 645 O O . GLU A 1 80 ? -5.651 9.511 1.541 1.00 87.75 80 GLU A O 1
ATOM 650 N N . ARG A 1 81 ? -5.983 8.116 3.266 1.00 86.75 81 ARG A N 1
ATOM 651 C CA . ARG A 1 81 ? -4.949 7.159 2.828 1.00 86.75 81 ARG A CA 1
ATOM 652 C C . ARG A 1 81 ? -5.251 6.579 1.452 1.00 86.75 81 ARG A C 1
ATOM 654 O O . ARG A 1 81 ? -4.358 6.467 0.618 1.00 86.75 81 ARG A O 1
ATOM 661 N N . LEU A 1 82 ? -6.498 6.198 1.188 1.00 87.62 82 LEU A N 1
ATOM 662 C CA . LEU A 1 82 ? -6.881 5.675 -0.124 1.00 87.62 82 LEU A CA 1
ATOM 663 C C . LEU A 1 82 ? -6.730 6.738 -1.221 1.00 87.62 82 LEU A C 1
ATOM 665 O O . LEU A 1 82 ? -6.305 6.413 -2.335 1.00 87.62 82 LEU A O 1
ATOM 669 N N . LEU A 1 83 ? -7.035 7.999 -0.912 1.00 89.19 83 LEU A N 1
ATOM 670 C CA . LEU A 1 83 ? -6.842 9.118 -1.827 1.00 89.19 83 LEU A CA 1
ATOM 671 C C . LEU A 1 83 ? -5.355 9.353 -2.120 1.00 89.19 83 LEU A C 1
ATOM 673 O O . LEU A 1 83 ? -4.977 9.425 -3.291 1.00 89.19 83 LEU A O 1
ATOM 677 N N . ASP A 1 84 ? -4.512 9.402 -1.090 1.00 90.19 84 ASP A N 1
ATOM 678 C CA . ASP A 1 84 ? -3.063 9.578 -1.227 1.00 90.19 84 ASP A CA 1
ATOM 679 C C . ASP A 1 84 ? -2.431 8.441 -2.035 1.00 90.19 84 ASP A C 1
ATOM 681 O O . ASP A 1 84 ? -1.668 8.689 -2.976 1.00 90.19 84 ASP A O 1
ATOM 685 N N . PHE A 1 85 ? -2.834 7.198 -1.751 1.00 90.88 85 PHE A N 1
ATOM 686 C CA . PHE A 1 85 ? -2.418 6.027 -2.518 1.00 90.88 85 PHE A CA 1
ATOM 687 C C . PHE A 1 85 ? -2.783 6.187 -4.000 1.00 90.88 85 PHE A C 1
ATOM 689 O O . PHE A 1 85 ? -1.939 6.026 -4.886 1.00 90.88 85 PHE A O 1
ATOM 696 N N . THR A 1 86 ? -4.034 6.567 -4.278 1.00 86.12 86 THR A N 1
ATOM 697 C CA . THR A 1 86 ? -4.536 6.765 -5.645 1.00 86.12 86 THR A CA 1
ATOM 698 C C . THR A 1 86 ? -3.746 7.851 -6.378 1.00 86.12 86 THR A C 1
ATOM 700 O O . THR A 1 86 ? -3.352 7.665 -7.532 1.00 86.12 86 THR A O 1
ATOM 703 N N . VAL A 1 87 ? -3.452 8.969 -5.710 1.00 88.38 87 VAL A N 1
ATOM 704 C CA . VAL A 1 87 ? -2.634 10.058 -6.264 1.00 88.38 87 VAL A CA 1
ATOM 705 C C . VAL A 1 87 ? -1.213 9.582 -6.574 1.00 88.38 87 VAL A C 1
ATOM 707 O O . VAL A 1 87 ? -0.682 9.912 -7.639 1.00 88.38 87 VAL A O 1
ATOM 710 N N . GLY A 1 88 ? -0.602 8.794 -5.686 1.00 85.88 88 GLY A N 1
ATOM 711 C CA . GLY A 1 88 ? 0.716 8.194 -5.899 1.00 85.88 88 GLY A CA 1
ATOM 712 C C . GLY A 1 88 ? 0.760 7.328 -7.159 1.00 85.88 88 GLY A C 1
ATOM 713 O O . GLY A 1 88 ? 1.606 7.543 -8.031 1.00 85.88 88 GLY A O 1
ATOM 714 N N . ILE A 1 89 ? -0.206 6.420 -7.313 1.00 86.75 89 ILE A N 1
ATOM 715 C CA . ILE A 1 89 ? -0.307 5.537 -8.485 1.00 86.75 89 ILE A CA 1
ATOM 716 C C . ILE A 1 89 ? -0.543 6.324 -9.781 1.00 86.75 89 ILE A C 1
ATOM 718 O O . ILE A 1 89 ? 0.049 6.010 -10.817 1.00 86.75 89 ILE A O 1
ATOM 722 N N . ILE A 1 90 ? -1.371 7.374 -9.755 1.00 83.25 90 ILE A N 1
ATOM 723 C CA . ILE A 1 90 ? -1.586 8.231 -10.932 1.00 83.25 9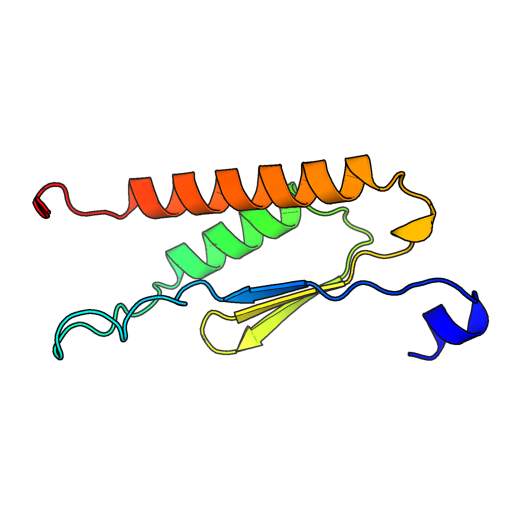0 ILE A CA 1
ATOM 724 C C . ILE A 1 90 ? -0.273 8.908 -11.346 1.00 83.25 90 ILE A C 1
ATOM 726 O O . ILE A 1 90 ? 0.083 8.892 -12.526 1.00 83.25 90 ILE A O 1
A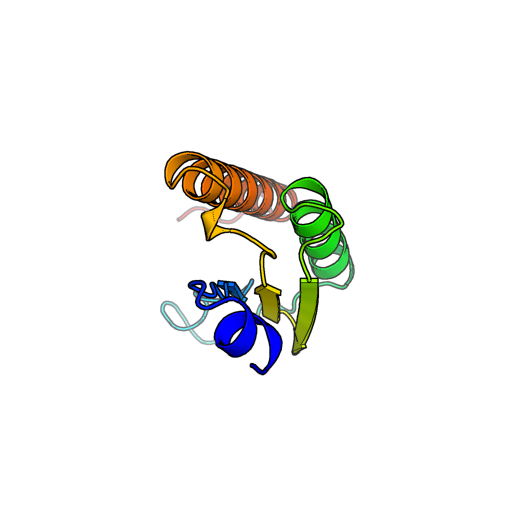TOM 730 N N . LYS A 1 91 ? 0.479 9.464 -10.388 1.00 83.56 91 LYS A N 1
ATOM 731 C CA . LYS A 1 91 ? 1.784 10.092 -10.657 1.00 83.56 91 LYS A CA 1
ATOM 732 C C . LYS A 1 91 ? 2.788 9.094 -11.236 1.00 83.56 91 LYS A C 1
ATOM 734 O O . LYS A 1 91 ? 3.475 9.427 -12.204 1.00 83.56 91 LYS A O 1
ATOM 739 N N . GLN A 1 92 ? 2.835 7.880 -10.690 1.00 83.25 92 GLN A N 1
ATOM 740 C CA . GLN A 1 92 ? 3.653 6.783 -11.206 1.00 83.25 92 GLN A CA 1
ATOM 741 C C . GLN A 1 92 ? 3.319 6.471 -12.676 1.00 83.25 92 GLN A C 1
ATOM 743 O O . GLN A 1 92 ? 4.211 6.465 -13.528 1.00 83.25 92 GLN A O 1
ATOM 748 N N . LYS A 1 93 ? 2.031 6.287 -13.006 1.00 76.19 93 LYS A N 1
ATOM 749 C CA . LYS A 1 93 ? 1.584 6.005 -14.384 1.00 76.19 93 LYS A CA 1
ATOM 750 C C . LYS A 1 93 ? 1.902 7.147 -15.355 1.00 76.19 93 LYS A C 1
ATOM 752 O O . LYS A 1 93 ? 2.259 6.888 -16.503 1.00 76.19 93 LYS A O 1
ATOM 757 N N . CYS A 1 94 ? 1.812 8.402 -14.913 1.00 74.12 94 CYS A N 1
ATOM 758 C CA . CYS A 1 94 ? 2.150 9.563 -15.740 1.00 74.12 94 CYS A CA 1
ATOM 759 C C . CYS A 1 94 ? 3.649 9.657 -16.084 1.00 74.12 94 CYS A C 1
ATOM 761 O O . CYS A 1 94 ? 3.973 10.186 -17.143 1.00 74.12 94 CYS A O 1
ATOM 763 N N . ARG A 1 95 ? 4.562 9.134 -15.247 1.00 72.94 95 ARG A N 1
ATOM 764 C CA . ARG A 1 95 ? 6.015 9.130 -15.534 1.00 72.94 95 ARG A CA 1
ATOM 765 C C . ARG A 1 95 ? 6.416 8.151 -16.634 1.00 72.94 95 ARG A C 1
ATOM 767 O O . ARG A 1 95 ? 7.361 8.429 -17.365 1.00 72.94 95 ARG A O 1
ATOM 774 N N . HIS A 1 96 ? 5.703 7.036 -16.759 1.00 66.31 96 HIS A N 1
ATOM 775 C CA . HIS A 1 96 ? 6.055 5.949 -17.676 1.00 66.31 96 HIS A CA 1
ATOM 776 C C . HIS A 1 96 ? 5.223 5.937 -18.968 1.00 66.31 96 HIS A C 1
ATOM 778 O O . HIS A 1 96 ? 5.414 5.068 -19.819 1.00 66.31 96 HIS A O 1
ATOM 784 N N . ARG A 1 97 ? 4.313 6.904 -19.161 1.00 58.94 97 ARG A N 1
ATOM 785 C CA . ARG A 1 97 ? 3.530 7.016 -20.398 1.00 58.94 97 ARG A CA 1
ATOM 786 C C . ARG A 1 97 ? 4.409 7.606 -21.518 1.00 58.94 97 ARG A C 1
ATOM 788 O O . ARG A 1 97 ? 4.870 8.739 -21.377 1.00 58.94 97 ARG A O 1
ATOM 795 N N . PRO A 1 98 ? 4.625 6.898 -22.645 1.00 53.25 98 PRO A N 1
ATOM 796 C CA . PRO A 1 98 ? 5.342 7.475 -23.774 1.00 53.25 98 PRO A CA 1
ATOM 797 C C . PRO A 1 98 ? 4.557 8.675 -24.338 1.00 53.25 98 PRO A C 1
ATOM 799 O O . PRO A 1 98 ? 3.328 8.609 -24.424 1.00 53.25 98 PRO A O 1
ATOM 802 N N . PRO A 1 99 ? 5.236 9.757 -24.761 1.00 54.34 99 PRO A N 1
ATOM 803 C CA . PRO A 1 99 ? 4.597 11.001 -25.206 1.00 54.34 99 PRO A CA 1
ATOM 804 C C . PRO A 1 99 ? 3.775 10.887 -26.506 1.00 54.34 99 PRO A C 1
ATOM 806 O O . PRO A 1 99 ? 3.218 11.880 -26.958 1.00 54.34 99 PRO A O 1
ATOM 809 N N . THR A 1 100 ? 3.686 9.707 -27.126 1.00 52.09 100 THR A N 1
ATOM 810 C CA . THR A 1 100 ? 3.154 9.520 -28.487 1.00 52.09 100 THR A CA 1
ATOM 811 C C . THR A 1 100 ? 1.761 8.889 -28.577 1.00 52.09 100 THR A C 1
ATOM 813 O O . THR A 1 100 ? 1.301 8.622 -29.683 1.00 52.09 100 THR A O 1
ATOM 816 N N . LEU A 1 101 ? 1.058 8.656 -27.465 1.00 47.00 101 LEU A N 1
ATOM 817 C CA . LEU A 1 101 ? -0.318 8.139 -27.495 1.00 47.00 101 LEU A CA 1
ATOM 818 C C . LEU A 1 101 ? -1.331 9.282 -27.337 1.00 47.00 101 LEU A C 1
ATOM 820 O O . LEU A 1 101 ? -1.690 9.662 -26.222 1.00 47.00 101 LEU A O 1
ATOM 824 N N . THR A 1 102 ? -1.766 9.837 -28.469 1.00 41.47 102 THR A N 1
ATOM 825 C CA . THR A 1 102 ? -3.001 10.626 -28.589 1.00 41.47 102 THR A CA 1
ATOM 826 C C . THR A 1 102 ? -4.205 9.687 -28.695 1.00 41.47 102 THR A C 1
ATOM 828 O O . THR A 1 102 ? -4.110 8.664 -29.370 1.00 41.47 102 THR A O 1
ATOM 831 N N . TRP A 1 103 ? -5.275 10.047 -27.981 1.00 57.03 103 TRP A N 1
ATOM 832 C CA . TRP A 1 103 ? -6.522 9.303 -27.758 1.00 57.03 103 TRP A CA 1
ATOM 833 C C . TRP A 1 103 ? -7.265 8.872 -29.021 1.00 57.03 103 TRP A C 1
ATOM 835 O O . TRP A 1 103 ? -7.258 9.654 -29.999 1.00 57.03 103 TRP A O 1
#

pLDDT: mean 77.63, std 15.1, range [41.47, 95.44]

Secondary structure (DSSP, 8-state):
-HHHHHHT-----EEEETTTTTTSS-SS---PPPHHHHHHHHHHHHHHS-TTSEEEEEETTEEEEE-TTTTTS-HHHHHHHHHHHHHHHHHHHHHHS-TT---